Protein AF-A0A5K1FSF4-F1 (afdb_monomer_lite)

Organism: NCBI:txid210225

Sequence (46 aa):
WMAKMNVARFGFACTKINELVYAVGGYGVNDQNLSTTDAYDPGEDH

Foldseek 3Di:
DFFPPPFDFPPWDWDDDPQKIKTAWGATPPRHTDRDITIGHPVVVD

pLDDT: mean 86.21, std 13.68, range [40.53, 96.31]

InterPro domains:
  IPR006652 Kelch repeat type 1 [PF01344] (8-45)
  IPR015915 Kelch-type beta-propeller [G3DSA:2.120.10.80] (1-46)
  IPR015915 Kelch-type beta-propeller [SSF117281] (3-45)

Secondary structure (DSSP, 8-state):
------S--BS-EEEEETTEEEEES-B-GGG-B---EEEE-GGG--

Structure (mmCIF, N/CA/C/O backbone):
data_AF-A0A5K1FSF4-F1
#
_entry.id   AF-A0A5K1FSF4-F1
#
loop_
_atom_site.group_PDB
_atom_site.id
_atom_site.type_symbol
_atom_site.label_atom_id
_atom_site.label_alt_id
_atom_site.label_comp_id
_atom_site.label_asym_id
_atom_site.label_entity_id
_atom_site.label_seq_id
_atom_site.pdbx_PDB_ins_code
_atom_site.Cartn_x
_atom_site.Cartn_y
_atom_site.Cartn_z
_atom_site.occupancy
_atom_site.B_iso_or_equiv
_atom_site.auth_seq_id
_atom_site.auth_comp_id
_atom_site.auth_asym_id
_atom_site.auth_atom_id
_atom_site.pdbx_PDB_model_num
ATOM 1 N N . TRP A 1 1 ? -1.728 6.550 15.184 1.00 40.53 1 TRP A N 1
ATOM 2 C CA . TRP A 1 1 ? -0.494 5.785 14.905 1.00 40.53 1 TRP A CA 1
ATOM 3 C C . TRP A 1 1 ? -0.515 5.424 13.433 1.00 40.53 1 TRP A C 1
ATOM 5 O O . TRP A 1 1 ? -1.392 4.700 12.994 1.00 40.53 1 TRP A O 1
ATOM 15 N N . MET A 1 2 ? 0.410 6.024 12.683 1.00 46.22 2 MET A N 1
ATOM 16 C CA . MET A 1 2 ? 0.525 6.000 11.222 1.00 46.22 2 MET A CA 1
ATOM 17 C C . MET A 1 2 ? 0.091 4.676 10.583 1.00 46.22 2 MET A C 1
ATOM 19 O O . MET A 1 2 ? 0.706 3.627 10.804 1.00 46.22 2 MET A O 1
ATOM 23 N N . ALA A 1 3 ? -0.958 4.760 9.769 1.00 54.97 3 ALA A N 1
ATOM 24 C CA . ALA A 1 3 ? -1.407 3.705 8.884 1.00 54.97 3 ALA A CA 1
ATOM 25 C C . ALA A 1 3 ? -0.235 3.110 8.089 1.00 54.97 3 ALA A C 1
ATOM 27 O O . ALA A 1 3 ? 0.506 3.815 7.400 1.00 54.97 3 ALA A O 1
ATOM 28 N N . LYS A 1 4 ? -0.050 1.790 8.177 1.00 63.94 4 LYS A N 1
ATOM 29 C CA . LYS A 1 4 ? 1.054 1.088 7.514 1.00 63.94 4 LYS A CA 1
ATOM 30 C C . LYS A 1 4 ? 0.700 0.794 6.059 1.00 63.94 4 LYS A C 1
ATOM 32 O O . LYS A 1 4 ? 0.497 -0.357 5.703 1.00 63.94 4 LYS A O 1
ATOM 37 N N . MET A 1 5 ? 0.685 1.817 5.211 1.00 67.81 5 MET A N 1
ATOM 38 C CA . MET A 1 5 ? 0.804 1.637 3.760 1.00 67.81 5 MET A CA 1
ATOM 39 C C . MET A 1 5 ? 2.229 2.010 3.335 1.00 67.81 5 MET A C 1
ATOM 41 O O . MET A 1 5 ? 2.470 2.944 2.582 1.00 67.81 5 MET A O 1
ATOM 45 N N . ASN A 1 6 ? 3.204 1.306 3.918 1.00 73.31 6 ASN A N 1
ATOM 46 C CA . ASN A 1 6 ? 4.622 1.675 3.840 1.00 73.31 6 ASN A CA 1
ATOM 47 C C . ASN A 1 6 ? 5.319 1.133 2.579 1.00 73.31 6 ASN A C 1
ATOM 49 O O . ASN A 1 6 ? 6.506 1.368 2.365 1.00 73.31 6 ASN A O 1
ATOM 53 N N . VAL A 1 7 ? 4.596 0.363 1.762 1.00 83.75 7 VAL A N 1
ATOM 54 C CA . VAL A 1 7 ? 5.109 -0.253 0.539 1.00 83.75 7 VAL A CA 1
ATOM 55 C C . VAL A 1 7 ? 4.301 0.265 -0.642 1.00 83.75 7 VAL A C 1
ATOM 57 O O . VAL A 1 7 ? 3.110 -0.023 -0.762 1.00 83.75 7 VAL A O 1
ATOM 60 N N . ALA A 1 8 ? 4.967 1.006 -1.530 1.00 88.38 8 ALA A N 1
ATOM 61 C CA . ALA A 1 8 ? 4.400 1.362 -2.823 1.00 88.38 8 ALA A CA 1
ATOM 62 C C . ALA A 1 8 ? 4.083 0.081 -3.609 1.00 88.38 8 ALA A C 1
ATOM 64 O O . ALA A 1 8 ? 4.933 -0.805 -3.727 1.00 88.38 8 ALA A O 1
ATOM 65 N N . ARG A 1 9 ? 2.857 -0.018 -4.126 1.00 93.25 9 ARG A N 1
ATOM 66 C CA . ARG A 1 9 ? 2.344 -1.209 -4.810 1.00 93.25 9 ARG A CA 1
ATOM 67 C C . ARG A 1 9 ? 1.388 -0.854 -5.948 1.00 93.25 9 ARG A C 1
ATOM 69 O O . ARG A 1 9 ? 0.765 0.204 -5.920 1.00 93.25 9 ARG A O 1
ATOM 76 N N . PHE A 1 10 ? 1.228 -1.755 -6.914 1.00 93.75 10 PHE A N 1
ATOM 77 C CA . PHE A 1 10 ? 0.235 -1.682 -7.993 1.00 93.75 10 PHE A CA 1
ATOM 78 C C . PHE A 1 10 ? -0.364 -3.068 -8.291 1.00 93.75 10 PHE A C 1
ATOM 80 O O . PHE A 1 10 ? 0.128 -4.085 -7.804 1.00 93.75 10 PHE A O 1
ATOM 87 N N . GLY A 1 11 ? -1.469 -3.118 -9.045 1.00 95.12 11 GLY A N 1
ATOM 88 C CA . GLY A 1 11 ? -2.139 -4.382 -9.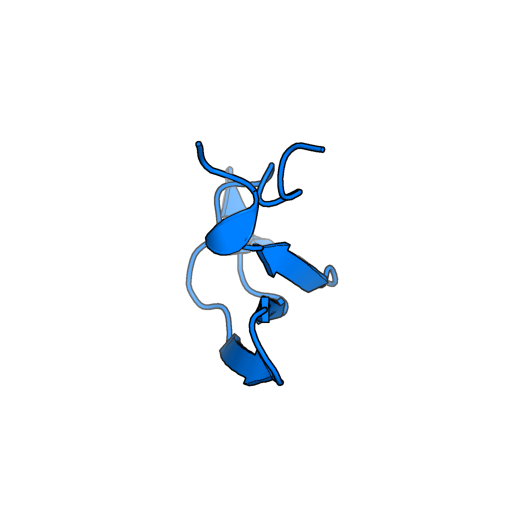395 1.00 95.12 11 GLY A CA 1
ATOM 89 C C . GLY A 1 11 ? -2.677 -5.175 -8.192 1.00 95.12 11 GLY A C 1
ATOM 90 O O . GLY A 1 11 ? -2.782 -6.395 -8.260 1.00 95.12 11 GLY A O 1
ATOM 91 N N . PHE A 1 12 ? -2.964 -4.499 -7.079 1.00 94.94 12 PHE A N 1
ATOM 92 C CA . PHE A 1 12 ? -3.483 -5.090 -5.843 1.00 94.94 12 PHE A CA 1
ATOM 93 C C . PHE A 1 12 ? -5.015 -5.025 -5.789 1.00 94.94 12 PHE A C 1
ATOM 95 O O . PHE A 1 12 ? -5.638 -4.219 -6.480 1.00 94.94 12 PHE A O 1
ATOM 102 N N . ALA A 1 13 ? -5.625 -5.843 -4.931 1.00 96.31 13 ALA A N 1
ATOM 103 C CA . ALA A 1 13 ? -7.043 -5.717 -4.603 1.00 96.31 13 ALA A CA 1
ATOM 104 C C . ALA A 1 13 ? -7.236 -4.688 -3.482 1.00 96.31 13 ALA A C 1
ATOM 106 O O . ALA A 1 13 ? -6.461 -4.676 -2.523 1.00 96.31 13 ALA A O 1
ATOM 107 N N . CYS A 1 14 ? -8.276 -3.854 -3.565 1.00 94.44 14 CYS A N 1
ATOM 108 C CA . CYS A 1 14 ? -8.607 -2.892 -2.516 1.00 94.44 14 CYS A CA 1
ATOM 109 C C . CYS A 1 14 ? -10.066 -3.004 -2.066 1.00 94.44 14 CYS A C 1
ATOM 111 O O . CYS A 1 14 ? -10.960 -3.268 -2.871 1.00 94.44 14 CYS A O 1
ATOM 113 N N . THR A 1 15 ? -10.309 -2.829 -0.766 1.00 95.50 15 THR A N 1
ATOM 114 C CA . THR A 1 15 ? -11.668 -2.805 -0.210 1.00 95.50 15 THR A CA 1
ATOM 115 C C . THR A 1 15 ? -11.744 -2.019 1.096 1.00 95.50 15 THR A C 1
ATOM 117 O O . THR A 1 15 ? -10.747 -1.869 1.802 1.00 95.50 15 THR A O 1
ATOM 120 N N . LYS A 1 16 ? -12.941 -1.532 1.426 1.00 93.75 16 LYS A N 1
ATOM 121 C CA . LYS A 1 16 ? -13.261 -0.855 2.687 1.00 93.75 16 LYS A CA 1
ATOM 122 C C . LYS A 1 16 ? -13.942 -1.845 3.625 1.00 93.75 16 LYS A C 1
ATOM 124 O O . LYS A 1 16 ? -14.964 -2.425 3.261 1.00 93.75 16 LYS A O 1
ATOM 129 N N . ILE A 1 17 ? -13.403 -2.023 4.830 1.00 93.44 17 ILE A N 1
ATOM 130 C CA . ILE A 1 17 ? -14.013 -2.843 5.886 1.00 93.44 17 ILE A CA 1
ATOM 131 C C . ILE A 1 17 ? -14.056 -1.993 7.151 1.00 93.44 17 ILE A C 1
ATOM 133 O O . ILE A 1 17 ? -13.013 -1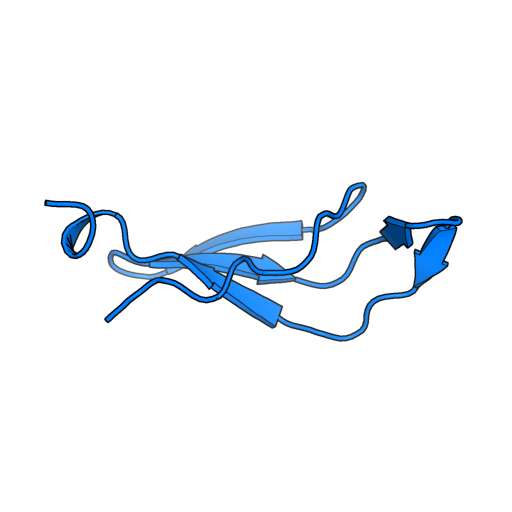.608 7.677 1.00 93.44 17 ILE A O 1
ATOM 137 N N . ASN A 1 18 ? -15.265 -1.682 7.631 1.00 90.88 18 ASN A N 1
ATOM 138 C CA . ASN A 1 18 ? -15.477 -0.621 8.628 1.00 90.88 18 ASN A CA 1
ATOM 139 C C . ASN A 1 18 ? -14.757 0.659 8.179 1.00 90.88 18 ASN A C 1
ATOM 141 O O . ASN A 1 18 ? -14.759 0.920 6.989 1.00 90.88 18 ASN A O 1
ATOM 145 N N . GLU A 1 19 ? -14.153 1.459 9.049 1.00 91.00 19 GLU A N 1
ATOM 146 C CA . GLU A 1 19 ? -13.522 2.729 8.645 1.00 91.00 19 GLU A CA 1
ATOM 147 C C . GLU A 1 19 ? -12.103 2.572 8.068 1.00 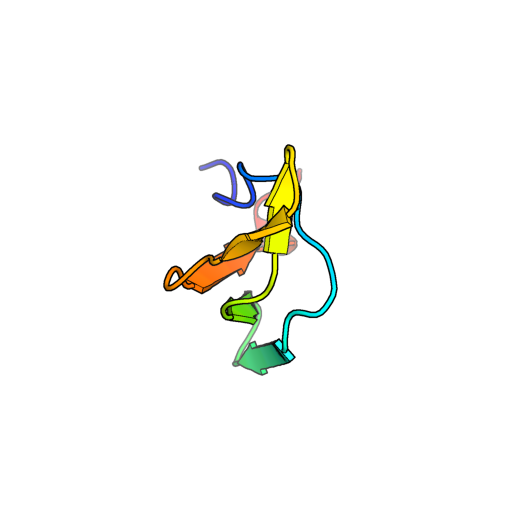91.00 19 GLU A C 1
ATOM 149 O O . GLU A 1 19 ? -11.437 3.558 7.777 1.00 91.00 19 GLU A O 1
ATOM 154 N N . LEU A 1 20 ? -11.655 1.332 7.837 1.00 91.31 20 LEU A N 1
ATOM 155 C CA . LEU A 1 20 ? -10.322 1.029 7.331 1.00 91.31 20 LEU A CA 1
ATOM 156 C C . LEU A 1 20 ? -10.346 0.655 5.844 1.00 91.31 20 LEU A C 1
ATOM 158 O O . LEU A 1 20 ? -11.196 -0.110 5.374 1.00 91.31 20 LEU A O 1
ATOM 162 N N . VAL A 1 21 ? -9.354 1.153 5.111 1.00 92.12 21 VAL A N 1
ATOM 163 C CA . VAL A 1 21 ? -9.072 0.782 3.722 1.00 92.12 21 VAL A CA 1
ATOM 164 C C . VAL A 1 21 ? -7.991 -0.288 3.701 1.00 92.12 21 VAL A C 1
ATOM 166 O O . VAL A 1 21 ? -6.910 -0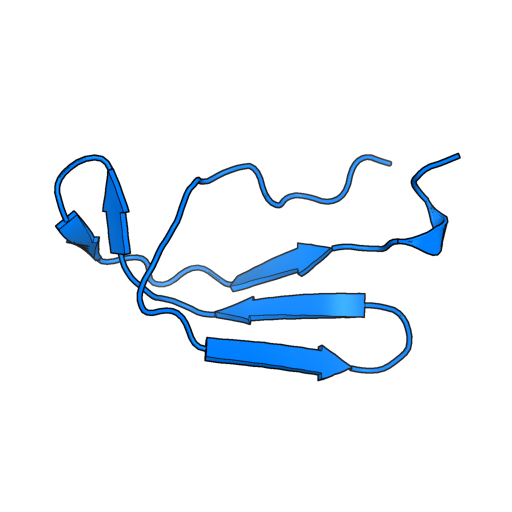.094 4.247 1.00 92.12 21 VAL A O 1
ATOM 169 N N . TYR A 1 22 ? -8.256 -1.402 3.031 1.00 92.44 22 TYR A N 1
ATOM 170 C CA . TYR A 1 22 ? -7.329 -2.520 2.910 1.00 92.44 22 TYR A CA 1
ATOM 171 C C . TYR A 1 22 ? -6.775 -2.617 1.494 1.00 92.44 22 TYR A C 1
ATOM 173 O O . TYR A 1 22 ? -7.534 -2.556 0.526 1.00 92.44 22 TYR A O 1
ATOM 181 N N . ALA A 1 23 ? -5.465 -2.830 1.381 1.00 93.81 23 ALA A N 1
ATOM 182 C CA . ALA A 1 23 ? -4.781 -3.171 0.140 1.00 93.81 23 ALA A CA 1
ATOM 183 C C . ALA A 1 23 ? -4.143 -4.558 0.275 1.00 93.81 23 ALA A C 1
ATOM 185 O O . ALA A 1 23 ? -3.288 -4.772 1.133 1.00 93.81 23 ALA A O 1
ATOM 186 N N . VAL A 1 24 ? -4.565 -5.504 -0.565 1.00 94.31 24 VAL A N 1
ATOM 187 C CA . VAL A 1 24 ? -4.178 -6.918 -0.486 1.00 94.31 24 VAL A CA 1
ATOM 188 C C . VAL A 1 24 ? -3.375 -7.310 -1.721 1.00 94.31 24 VAL A C 1
ATOM 190 O O . VAL A 1 24 ? -3.851 -7.195 -2.853 1.00 94.31 24 VAL A O 1
ATOM 193 N N . GLY A 1 25 ? -2.170 -7.824 -1.493 1.00 94.88 25 GLY A N 1
ATOM 194 C CA . GLY A 1 25 ? -1.304 -8.371 -2.532 1.00 94.88 25 GLY A CA 1
ATOM 195 C C . GLY A 1 25 ? -0.782 -7.330 -3.530 1.00 94.88 25 GLY A C 1
ATOM 196 O O . GLY A 1 25 ? -0.504 -6.186 -3.161 1.00 94.88 25 GLY A O 1
ATOM 197 N N . GLY A 1 26 ? -0.641 -7.732 -4.795 1.00 95.19 26 GLY A N 1
ATOM 198 C CA . GLY A 1 26 ? -0.129 -6.903 -5.892 1.00 95.19 26 GLY A CA 1
ATOM 199 C C . GLY A 1 26 ? 1.383 -7.000 -6.078 1.00 95.19 26 GLY A C 1
ATOM 200 O O . GLY A 1 26 ? 2.012 -7.983 -5.682 1.00 95.19 26 GLY A O 1
ATOM 201 N N . TYR A 1 27 ? 1.955 -5.974 -6.700 1.00 95.75 27 TYR A N 1
ATOM 202 C CA . TYR A 1 27 ? 3.368 -5.905 -7.056 1.00 95.75 27 TYR A CA 1
ATOM 203 C C . TYR A 1 27 ? 4.004 -4.635 -6.505 1.00 95.75 27 TYR A C 1
ATOM 205 O O . TYR A 1 27 ? 3.423 -3.556 -6.611 1.00 95.75 27 TYR A O 1
ATOM 213 N N . GLY A 1 28 ? 5.175 -4.776 -5.890 1.00 93.00 28 GLY A N 1
ATOM 214 C CA . GLY A 1 28 ? 5.980 -3.677 -5.370 1.00 93.00 28 GLY A CA 1
ATOM 215 C C . GLY A 1 28 ? 7.001 -3.164 -6.383 1.00 93.00 28 GLY A C 1
ATOM 216 O O . GLY A 1 28 ? 6.883 -3.366 -7.591 1.00 93.00 28 GLY A O 1
ATOM 217 N N . VAL A 1 29 ? 8.043 -2.511 -5.871 1.00 92.06 29 VAL A N 1
ATOM 218 C CA . VAL A 1 29 ? 9.192 -2.064 -6.670 1.00 92.06 29 VAL A CA 1
ATOM 219 C C . VAL A 1 29 ? 9.845 -3.263 -7.374 1.00 92.06 29 VAL A C 1
ATOM 221 O O . VAL A 1 29 ? 9.976 -4.335 -6.783 1.00 92.06 29 VAL A O 1
ATOM 224 N N . ASN A 1 30 ? 10.272 -3.070 -8.626 1.00 94.38 30 ASN A N 1
ATOM 225 C CA . ASN A 1 30 ? 10.876 -4.107 -9.477 1.00 94.38 30 ASN A CA 1
ATOM 226 C C . ASN A 1 30 ? 9.973 -5.336 -9.703 1.00 94.38 30 ASN A C 1
ATOM 228 O O . ASN A 1 30 ? 10.467 -6.461 -9.729 1.00 94.38 30 ASN A O 1
ATOM 232 N N . ASP A 1 31 ? 8.656 -5.130 -9.811 1.00 93.81 31 ASP A N 1
ATOM 233 C CA . ASP A 1 31 ? 7.661 -6.188 -10.047 1.00 93.81 31 ASP A CA 1
ATOM 234 C C . ASP A 1 31 ? 7.661 -7.303 -8.980 1.00 93.81 31 ASP A C 1
ATOM 236 O O . ASP A 1 31 ? 7.205 -8.425 -9.220 1.00 93.81 31 ASP A O 1
ATOM 240 N N . GLN A 1 32 ? 8.153 -7.013 -7.768 1.00 95.06 32 GLN A N 1
ATOM 241 C CA . GLN A 1 32 ? 8.157 -7.977 -6.671 1.00 95.06 32 GLN A CA 1
ATOM 242 C C . GLN A 1 32 ? 6.721 -8.345 -6.287 1.00 95.06 32 GLN A C 1
ATOM 244 O O 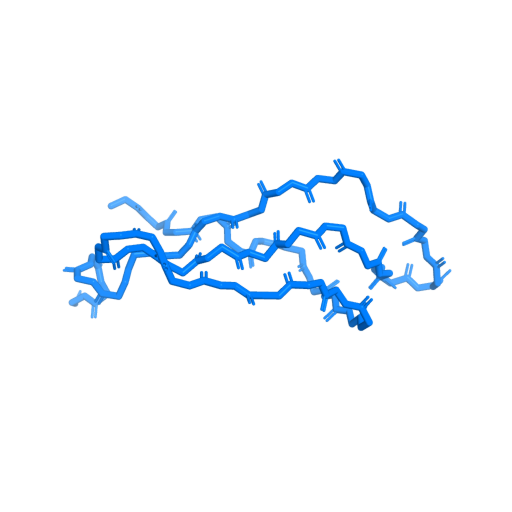. GLN A 1 32 ? 5.953 -7.483 -5.868 1.00 95.06 32 GLN A O 1
ATOM 249 N N . ASN A 1 33 ? 6.372 -9.631 -6.344 1.00 95.75 33 ASN A N 1
ATOM 250 C CA . ASN A 1 33 ? 5.076 -10.096 -5.860 1.00 95.75 33 ASN A CA 1
ATOM 251 C C . ASN A 1 33 ? 4.949 -9.890 -4.340 1.00 95.75 33 ASN A C 1
ATOM 253 O O . ASN A 1 33 ? 5.823 -10.290 -3.568 1.00 95.75 33 ASN A O 1
ATOM 257 N N . LEU A 1 34 ? 3.850 -9.267 -3.919 1.00 94.12 34 LEU A N 1
ATOM 258 C CA . LEU A 1 34 ? 3.533 -9.012 -2.522 1.00 94.12 34 LEU A CA 1
ATOM 259 C C . LEU A 1 34 ? 2.442 -9.982 -2.066 1.00 94.12 34 LEU A C 1
ATOM 261 O O . LEU A 1 34 ? 1.379 -10.065 -2.675 1.00 94.12 34 LEU A O 1
ATOM 265 N N . SER A 1 35 ? 2.678 -10.666 -0.947 1.00 93.38 35 SER A N 1
ATOM 266 C CA . SER A 1 35 ? 1.684 -11.495 -0.243 1.00 93.38 35 SER A CA 1
ATOM 267 C C . SER A 1 35 ? 1.141 -10.817 1.023 1.00 93.38 35 SER A C 1
ATOM 269 O O . SER A 1 35 ? 0.503 -11.450 1.862 1.00 93.38 35 SER A O 1
ATOM 271 N N . THR A 1 36 ? 1.411 -9.520 1.179 1.00 92.19 36 THR A N 1
ATOM 272 C CA . THR A 1 36 ? 1.036 -8.729 2.354 1.00 92.19 36 THR A CA 1
ATOM 273 C C . THR A 1 36 ? -0.322 -8.055 2.191 1.00 92.19 36 THR A C 1
ATOM 275 O O . THR A 1 36 ? -0.771 -7.781 1.075 1.00 92.19 36 THR A O 1
ATOM 278 N N . THR A 1 37 ? -0.958 -7.767 3.328 1.00 92.19 37 THR A N 1
ATOM 279 C CA . THR A 1 37 ? -2.151 -6.920 3.431 1.00 92.19 37 THR A CA 1
ATOM 280 C C . THR A 1 37 ? -1.818 -5.699 4.275 1.00 92.19 37 THR A C 1
ATOM 282 O O . THR A 1 37 ? -1.394 -5.852 5.420 1.00 92.19 37 THR A O 1
ATOM 285 N N . ASP A 1 38 ? -2.042 -4.515 3.716 1.00 90.94 38 ASP A N 1
ATOM 286 C CA . ASP A 1 38 ? -1.870 -3.232 4.395 1.00 90.94 38 ASP A CA 1
ATOM 287 C C . ASP A 1 38 ? -3.244 -2.643 4.743 1.00 90.94 38 ASP A C 1
ATOM 289 O O . ASP A 1 38 ? -4.197 -2.805 3.978 1.00 90.94 38 ASP A O 1
ATOM 293 N N . ALA A 1 39 ? -3.340 -1.951 5.881 1.00 90.50 39 ALA A N 1
ATOM 294 C CA . ALA A 1 39 ? -4.546 -1.254 6.325 1.00 9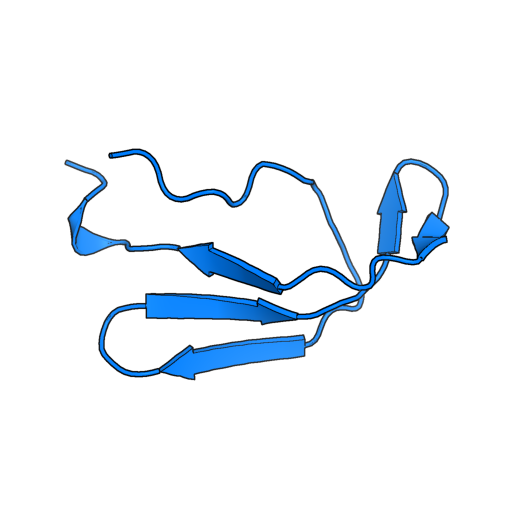0.50 39 ALA A CA 1
ATOM 295 C C . ALA A 1 39 ? -4.252 0.238 6.540 1.00 90.50 39 ALA A C 1
ATOM 297 O O . ALA A 1 39 ? -3.262 0.595 7.188 1.00 90.50 39 ALA A O 1
ATOM 298 N N . TYR A 1 40 ? -5.121 1.088 5.999 1.00 87.38 40 TYR A N 1
ATOM 299 C CA . TYR A 1 40 ? -5.098 2.537 6.148 1.00 87.38 40 TYR A CA 1
ATOM 300 C C . TYR A 1 40 ? -6.323 3.019 6.922 1.00 87.38 40 TYR A C 1
ATOM 302 O O . TYR A 1 40 ? -7.447 2.659 6.578 1.00 87.38 40 TYR A O 1
ATOM 310 N N . ASP A 1 41 ? -6.077 3.817 7.962 1.00 88.81 41 ASP A N 1
ATOM 311 C CA . ASP A 1 41 ? -7.090 4.489 8.774 1.00 88.81 41 ASP A CA 1
ATOM 312 C C . ASP A 1 41 ? -7.080 5.991 8.447 1.00 88.81 41 ASP A C 1
ATOM 314 O O . ASP A 1 41 ? -6.171 6.694 8.896 1.00 88.81 41 ASP A O 1
ATOM 318 N N . PRO A 1 42 ? -8.048 6.497 7.662 1.00 82.81 42 PRO A N 1
ATOM 319 C CA . PRO A 1 42 ? -8.148 7.923 7.362 1.00 82.81 42 PRO A CA 1
ATOM 320 C C . PRO A 1 42 ? -8.474 8.776 8.597 1.00 82.81 42 PRO A C 1
ATOM 322 O O . PRO A 1 42 ? -8.240 9.980 8.583 1.00 82.81 42 PRO A O 1
ATOM 325 N N . GLY A 1 43 ? -9.046 8.183 9.652 1.00 84.19 43 GLY A N 1
ATOM 326 C CA . GLY A 1 43 ? -9.419 8.888 10.878 1.00 84.19 43 GLY A CA 1
ATOM 327 C C . GLY A 1 43 ? -8.234 9.205 11.788 1.00 84.19 43 GLY A C 1
ATOM 328 O O . GLY A 1 43 ? -8.372 9.999 12.705 1.00 84.19 43 GLY A O 1
ATOM 329 N N . GLU A 1 44 ? -7.066 8.614 11.541 1.00 77.06 44 GLU A N 1
ATOM 330 C CA . GLU A 1 44 ? -5.840 8.872 12.306 1.00 77.06 44 GLU A CA 1
ATOM 331 C C . GLU A 1 44 ? -4.911 9.890 11.608 1.00 77.06 44 GLU A C 1
ATOM 333 O O . GLU A 1 44 ? -3.823 10.170 12.114 1.00 77.06 44 GLU A O 1
ATOM 338 N N . ASP A 1 45 ? -5.325 10.433 10.456 1.00 67.75 45 ASP A N 1
ATOM 339 C CA . ASP A 1 45 ? -4.571 11.372 9.610 1.00 67.75 45 ASP A CA 1
ATOM 340 C C . ASP A 1 45 ? -4.974 12.836 9.912 1.00 67.75 45 ASP A C 1
ATOM 342 O O . ASP A 1 45 ? -5.509 13.554 9.063 1.00 67.75 45 ASP A O 1
ATOM 346 N N . HIS A 1 46 ? -4.806 13.242 11.179 1.00 59.03 46 HIS A N 1
ATOM 347 C CA . HIS A 1 46 ? -5.089 14.591 11.697 1.00 59.03 46 HIS A CA 1
ATOM 348 C C . HIS A 1 46 ? -3.823 15.429 11.896 1.00 59.03 46 HIS A C 1
ATOM 350 O O . HIS A 1 46 ? -2.845 14.898 12.474 1.00 59.03 46 HIS A O 1
#

Radius of gyration: 11.02 Å; chains: 1; bounding box: 26×26×25 Å